Protein AF-A0A9X8YMU0-F1 (afdb_monomer_lite)

InterPro domains:
  IPR015939 Fumarate reductase/succinate dehydrogenase flavoprotein-like, C-terminal [PF02910] (15-65)
  IPR037099 Fumarate reductase/succinate dehydrogenase flavoprotein-like, C-terminal domain superfamily [SSF46977] (7-65)

pLDDT: mean 72.32, std 12.62, range [47.97, 88.31]

Structure (mmCIF, N/CA/C/O backbone):
data_AF-A0A9X8YMU0-F1
#
_entry.id   AF-A0A9X8YMU0-F1
#
loop_
_atom_site.group_PDB
_atom_site.id
_atom_site.type_symbol
_atom_site.label_atom_id
_atom_site.label_alt_id
_atom_site.label_comp_id
_atom_site.label_asym_id
_atom_site.label_entity_id
_atom_site.label_seq_id
_atom_site.pdbx_PDB_ins_code
_atom_site.Cartn_x
_atom_site.Cartn_y
_atom_site.Cartn_z
_atom_site.occupancy
_atom_si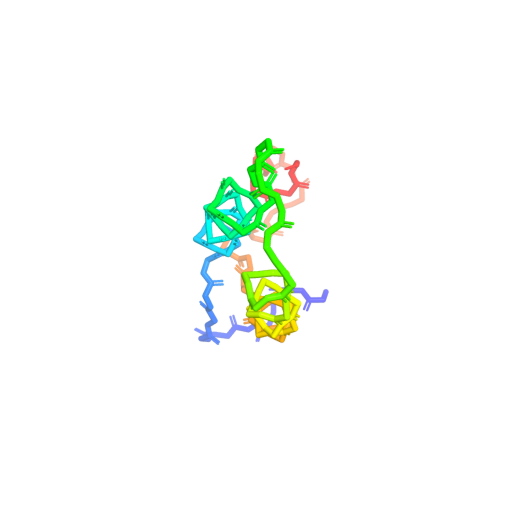te.B_iso_or_equiv
_atom_site.auth_seq_id
_atom_site.auth_comp_id
_atom_site.auth_asym_id
_atom_site.auth_atom_id
_atom_site.pdbx_PDB_model_num
ATOM 1 N N . ARG A 1 1 ? 9.111 -14.981 -13.129 1.00 53.44 1 ARG A N 1
ATOM 2 C CA . ARG A 1 1 ? 7.720 -14.795 -12.642 1.00 53.44 1 ARG A CA 1
ATOM 3 C C . ARG A 1 1 ? 7.083 -13.488 -13.127 1.00 53.44 1 ARG A C 1
ATOM 5 O O . ARG A 1 1 ? 5.876 -13.496 -13.270 1.00 53.44 1 ARG A O 1
ATOM 12 N N . TRP A 1 2 ? 7.845 -12.429 -13.438 1.00 55.56 2 TRP A N 1
ATOM 13 C CA . TRP A 1 2 ? 7.310 -11.153 -13.962 1.00 55.56 2 TRP A CA 1
ATOM 14 C C . TRP A 1 2 ? 7.717 -10.836 -15.422 1.00 55.56 2 TRP A C 1
ATOM 16 O O . TRP A 1 2 ? 7.362 -9.786 -15.935 1.00 55.56 2 TRP A O 1
ATOM 26 N N . ASN A 1 3 ? 8.406 -11.754 -16.119 1.00 48.28 3 ASN A N 1
ATOM 27 C CA . ASN A 1 3 ? 8.882 -11.557 -17.502 1.00 48.28 3 ASN A CA 1
ATOM 28 C C . ASN A 1 3 ? 7.801 -11.726 -18.594 1.00 48.28 3 ASN A C 1
ATOM 30 O O . ASN A 1 3 ? 8.135 -11.679 -19.771 1.00 48.28 3 ASN A O 1
ATOM 34 N N . ASN A 1 4 ? 6.541 -12.007 -18.242 1.00 47.97 4 ASN A N 1
ATOM 35 C CA . ASN A 1 4 ? 5.515 -12.424 -19.215 1.00 47.97 4 ASN A CA 1
ATOM 36 C C . ASN A 1 4 ? 4.181 -11.668 -19.105 1.00 47.97 4 ASN A C 1
ATOM 38 O O . ASN A 1 4 ? 3.223 -12.000 -19.800 1.00 47.97 4 ASN A O 1
ATOM 42 N N . THR A 1 5 ? 4.088 -10.660 -18.241 1.00 50.59 5 THR A N 1
ATOM 43 C CA . THR A 1 5 ? 2.850 -9.896 -18.060 1.00 50.59 5 THR A CA 1
ATOM 44 C C . THR A 1 5 ? 2.873 -8.723 -19.042 1.00 50.59 5 THR A C 1
ATOM 46 O O . THR A 1 5 ? 3.751 -7.884 -18.945 1.00 50.59 5 THR A O 1
ATOM 49 N N . ARG A 1 6 ? 1.969 -8.663 -20.033 1.00 51.34 6 ARG A N 1
ATOM 50 C CA . ARG A 1 6 ? 1.902 -7.555 -21.021 1.00 51.34 6 ARG A CA 1
ATOM 51 C C . ARG A 1 6 ? 1.046 -6.366 -20.561 1.00 51.34 6 ARG A C 1
ATOM 53 O O . ARG A 1 6 ? 1.249 -5.259 -21.045 1.00 51.34 6 ARG A O 1
ATOM 60 N N . SER A 1 7 ? 0.169 -6.571 -19.581 1.00 53.34 7 SER A N 1
ATOM 61 C CA . SER A 1 7 ? -0.599 -5.525 -18.896 1.00 53.34 7 SER A CA 1
ATOM 62 C C . SER A 1 7 ? -0.585 -5.816 -17.403 1.00 53.34 7 SER A C 1
ATOM 64 O O . SER A 1 7 ? -1.023 -6.884 -16.986 1.00 53.34 7 SER A O 1
ATOM 66 N N . GLY A 1 8 ? -0.052 -4.891 -16.616 1.00 59.88 8 GLY A N 1
ATOM 67 C CA . GLY A 1 8 ? 0.042 -4.993 -15.166 1.00 59.88 8 GLY A CA 1
ATOM 68 C C . GLY A 1 8 ? 0.500 -3.659 -14.593 1.00 59.88 8 GLY A C 1
ATOM 69 O O . GLY A 1 8 ? 1.110 -2.868 -15.307 1.00 59.88 8 GLY A O 1
ATOM 70 N N . GLU A 1 9 ? 0.164 -3.401 -13.335 1.00 64.94 9 GLU A N 1
ATOM 71 C CA . GLU A 1 9 ? 0.577 -2.179 -12.648 1.00 64.94 9 GLU A CA 1
ATOM 72 C C . GLU A 1 9 ? 2.075 -2.165 -12.343 1.00 64.94 9 GLU A C 1
ATOM 74 O O . GLU A 1 9 ? 2.686 -3.209 -12.080 1.00 64.94 9 GLU A O 1
ATOM 79 N N . ASP A 1 10 ? 2.639 -0.958 -12.325 1.00 72.38 10 ASP A N 1
ATOM 80 C CA . ASP A 1 10 ? 4.017 -0.727 -11.927 1.00 72.38 10 ASP A CA 1
ATOM 81 C C . ASP A 1 10 ? 4.231 -1.061 -10.441 1.00 72.38 10 ASP A C 1
ATOM 83 O O . ASP A 1 10 ? 3.518 -0.549 -9.567 1.00 72.38 10 ASP A O 1
ATOM 87 N N . PRO A 1 11 ? 5.269 -1.844 -10.096 1.00 72.81 11 PRO A N 1
ATOM 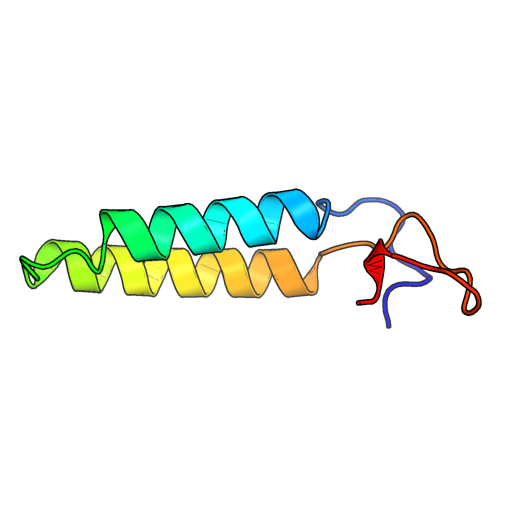88 C CA . PRO A 1 11 ? 5.599 -2.159 -8.708 1.00 72.81 11 PRO A CA 1
ATOM 89 C C . PRO A 1 11 ? 5.905 -0.903 -7.879 1.00 72.81 11 PRO A C 1
ATOM 91 O O . PRO A 1 11 ? 5.699 -0.902 -6.665 1.00 72.81 11 PRO A O 1
ATOM 94 N N . VAL A 1 12 ? 6.341 0.188 -8.521 1.00 79.00 12 VAL A N 1
ATOM 95 C CA . VAL A 1 12 ? 6.559 1.492 -7.878 1.00 79.00 12 VAL A CA 1
ATOM 96 C C . VAL A 1 12 ? 5.248 2.087 -7.361 1.00 79.00 12 VAL A C 1
ATOM 98 O O . VAL A 1 12 ? 5.205 2.580 -6.233 1.00 79.00 12 VAL A O 1
ATOM 101 N N . GLU A 1 13 ? 4.171 2.004 -8.140 1.00 81.19 13 GLU A N 1
ATOM 102 C CA . GLU A 1 13 ? 2.856 2.523 -7.750 1.00 81.19 13 GLU A CA 1
ATOM 103 C C . GLU A 1 13 ? 2.254 1.692 -6.613 1.00 81.19 13 GLU A C 1
ATOM 105 O O . GLU A 1 13 ? 1.749 2.239 -5.632 1.00 81.19 13 GLU A O 1
ATOM 110 N N . ILE A 1 14 ? 2.414 0.368 -6.668 1.00 81.94 14 ILE A N 1
ATOM 111 C CA . ILE A 1 14 ? 1.982 -0.543 -5.599 1.00 81.94 14 ILE A CA 1
ATOM 112 C C . ILE A 1 14 ? 2.761 -0.266 -4.306 1.00 81.94 14 ILE A C 1
ATOM 114 O O . ILE A 1 14 ? 2.183 -0.250 -3.218 1.00 81.94 14 ILE A O 1
ATOM 118 N N . ARG A 1 15 ? 4.067 0.013 -4.409 1.00 81.94 15 ARG A N 1
ATOM 119 C CA . ARG A 1 15 ? 4.904 0.379 -3.260 1.00 81.94 15 ARG A CA 1
ATOM 120 C C . ARG A 1 15 ? 4.479 1.710 -2.641 1.00 81.94 15 ARG A C 1
ATOM 122 O O . ARG A 1 15 ? 4.403 1.798 -1.416 1.00 81.94 15 ARG A O 1
ATOM 129 N N . LYS A 1 16 ? 4.170 2.723 -3.458 1.00 85.44 16 LYS A N 1
ATOM 130 C CA . LYS A 1 16 ? 3.624 4.001 -2.971 1.00 85.44 16 LYS A CA 1
ATOM 131 C C . LYS A 1 16 ? 2.281 3.800 -2.270 1.00 85.44 16 LYS A C 1
ATOM 133 O O . LYS A 1 16 ? 2.105 4.304 -1.166 1.00 85.44 16 LYS A O 1
ATOM 138 N N . ALA A 1 17 ? 1.376 3.017 -2.860 1.00 84.56 17 ALA A N 1
ATOM 139 C CA . ALA A 1 17 ? 0.078 2.709 -2.263 1.00 84.56 17 ALA A CA 1
ATOM 140 C C . ALA A 1 17 ? 0.224 1.999 -0.905 1.00 84.56 17 ALA A C 1
ATOM 142 O O . ALA A 1 17 ? -0.441 2.372 0.059 1.00 84.56 17 ALA A O 1
ATOM 143 N N . LEU A 1 18 ? 1.149 1.038 -0.795 1.00 85.56 18 LEU A N 1
ATOM 144 C CA . LEU A 1 18 ? 1.483 0.388 0.475 1.00 85.56 18 LEU A CA 1
ATOM 145 C C . LEU A 1 18 ? 1.998 1.399 1.510 1.00 85.56 18 LEU A C 1
ATOM 147 O O . LEU A 1 18 ? 1.550 1.380 2.654 1.00 85.56 18 LEU A O 1
ATOM 151 N N . GLN A 1 19 ? 2.914 2.289 1.118 1.00 86.19 19 GLN A N 1
ATOM 152 C CA . GLN A 1 19 ? 3.441 3.328 2.008 1.00 86.19 19 GLN A CA 1
ATOM 153 C C . GLN A 1 19 ? 2.339 4.261 2.518 1.00 86.19 19 GLN A C 1
ATOM 155 O O . GLN A 1 19 ? 2.270 4.502 3.723 1.00 86.19 19 GLN A O 1
ATOM 160 N N . SER A 1 20 ? 1.456 4.736 1.637 1.00 86.12 20 SER A N 1
ATOM 161 C CA . SER A 1 20 ? 0.324 5.583 2.025 1.00 86.12 20 SER A CA 1
ATOM 162 C C . SER A 1 20 ? -0.667 4.845 2.921 1.00 86.12 20 SER A C 1
ATOM 164 O O . SER A 1 20 ? -1.086 5.400 3.932 1.00 86.12 20 SER A O 1
ATOM 166 N N . 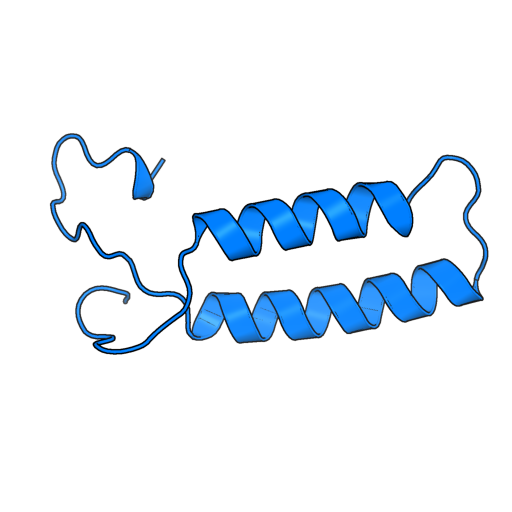CYS A 1 21 ? -0.993 3.584 2.618 1.00 85.25 21 CYS A N 1
ATOM 167 C CA . CYS A 1 21 ? -1.865 2.760 3.458 1.00 85.25 21 CYS A CA 1
ATOM 168 C C . CYS A 1 21 ? -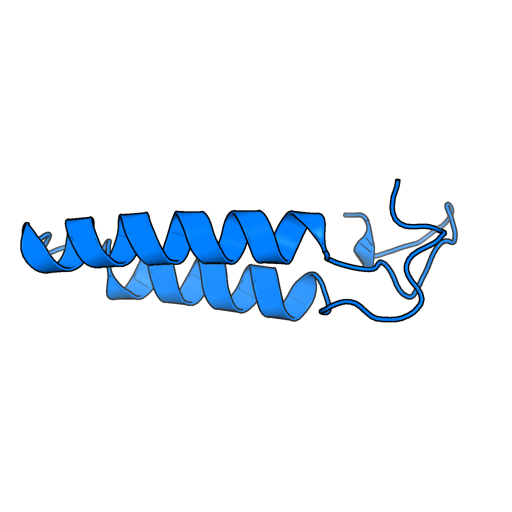1.271 2.569 4.863 1.00 85.25 21 CYS A C 1
ATOM 170 O O . CYS A 1 21 ? -1.987 2.674 5.857 1.00 85.25 21 CYS A O 1
ATOM 172 N N . MET A 1 22 ? 0.041 2.339 4.971 1.00 83.75 22 MET A N 1
ATOM 173 C CA . MET A 1 22 ? 0.722 2.228 6.265 1.00 83.75 22 MET A CA 1
ATOM 174 C C . MET A 1 22 ? 0.734 3.562 7.023 1.00 83.75 22 MET A C 1
ATOM 176 O O . MET A 1 22 ? 0.468 3.579 8.219 1.00 83.75 22 MET A O 1
ATOM 180 N N . GLN A 1 23 ? 0.987 4.688 6.350 1.00 82.88 23 GLN A N 1
ATOM 181 C CA . GLN A 1 23 ? 0.975 6.006 6.997 1.00 82.88 23 GLN A CA 1
ATOM 182 C C . GLN A 1 23 ? -0.423 6.448 7.450 1.00 82.88 23 GLN A C 1
ATOM 184 O O . GLN A 1 23 ? -0.551 7.007 8.538 1.00 82.88 23 GLN A O 1
ATOM 189 N N . HIS A 1 24 ? -1.461 6.206 6.646 1.00 80.06 24 HIS A N 1
ATOM 190 C CA . HIS A 1 24 ? -2.825 6.635 6.961 1.00 80.06 24 HIS A CA 1
ATOM 191 C C . HIS A 1 24 ? -3.517 5.714 7.969 1.00 80.06 24 HIS A C 1
ATOM 193 O O . HIS A 1 24 ? -4.103 6.204 8.930 1.00 80.06 24 HIS A O 1
ATOM 199 N N . ASN A 1 25 ? -3.430 4.394 7.784 1.00 74.81 25 ASN A N 1
ATOM 200 C CA . ASN A 1 25 ? -4.187 3.439 8.599 1.00 74.81 25 ASN A CA 1
ATOM 201 C C . ASN A 1 25 ? -3.422 2.964 9.850 1.00 74.81 25 ASN A C 1
ATOM 203 O O . ASN A 1 25 ? -4.041 2.499 10.806 1.00 74.81 25 ASN A O 1
ATOM 207 N N . PHE A 1 26 ? -2.089 3.102 9.883 1.00 73.38 26 PHE A N 1
ATOM 208 C CA . PHE A 1 26 ? -1.240 2.741 11.031 1.00 73.38 26 PHE A CA 1
ATOM 209 C C . PHE A 1 26 ? -0.504 3.950 11.619 1.00 73.38 26 PHE A C 1
ATOM 211 O O . PHE A 1 26 ? 0.672 3.871 11.983 1.00 73.38 26 PHE A O 1
ATOM 218 N N . SER A 1 27 ? -1.215 5.067 11.748 1.00 69.81 27 SER A N 1
ATOM 219 C CA . SER A 1 27 ? -0.723 6.236 12.475 1.00 69.81 27 SER A CA 1
ATOM 220 C C . SER A 1 27 ? -0.603 5.960 13.987 1.00 69.81 27 SER A C 1
ATOM 222 O O . SER A 1 27 ? -0.961 4.891 14.492 1.00 69.81 27 SER A O 1
ATOM 224 N N . VAL A 1 28 ? -0.074 6.936 14.730 1.00 75.50 28 VAL A N 1
ATOM 225 C CA . VAL A 1 28 ? 0.112 6.873 16.194 1.00 75.50 28 VAL A CA 1
ATOM 226 C C . VAL A 1 28 ? -1.220 6.616 16.916 1.00 75.50 28 VAL A C 1
ATOM 228 O O . VAL A 1 28 ? -1.245 5.962 17.957 1.00 75.50 28 VAL A O 1
ATOM 231 N N . PHE A 1 29 ? -2.330 7.054 16.319 1.00 71.88 29 PHE A N 1
ATOM 232 C CA . PHE A 1 29 ? -3.686 6.763 16.770 1.00 71.88 29 PHE A CA 1
ATOM 233 C C . PHE A 1 29 ? -4.280 5.642 15.920 1.00 71.88 29 PHE A C 1
ATOM 235 O O . PHE A 1 29 ? -4.535 5.816 14.730 1.00 71.88 29 PHE A O 1
ATOM 242 N N . ARG A 1 30 ? -4.479 4.475 16.535 1.00 71.62 30 ARG A N 1
ATOM 243 C CA . ARG A 1 30 ? -5.058 3.302 15.875 1.00 71.62 30 ARG A CA 1
ATOM 244 C C . ARG A 1 30 ? -6.506 3.144 16.315 1.00 71.62 30 ARG A C 1
ATOM 246 O O . ARG A 1 30 ? -6.773 2.568 17.367 1.00 71.62 30 ARG A O 1
ATOM 253 N N . GLU A 1 31 ? -7.432 3.655 15.513 1.00 80.69 31 GLU A N 1
ATOM 254 C CA . GLU A 1 31 ? -8.853 3.329 15.647 1.00 80.69 31 GLU A CA 1
ATOM 255 C C . GLU A 1 31 ? -9.140 1.963 15.010 1.00 80.69 31 GLU A C 1
ATOM 257 O O . GLU A 1 31 ? -8.578 1.615 13.969 1.00 80.69 31 GLU A O 1
ATOM 262 N N . GLY A 1 32 ? -10.015 1.170 15.638 1.00 80.19 32 GLY A N 1
ATOM 263 C CA . GLY A 1 32 ? -10.355 -0.176 15.158 1.00 80.19 32 GLY A CA 1
ATOM 264 C C . GLY A 1 32 ? -10.904 -0.189 13.726 1.00 80.19 32 GLY A C 1
ATOM 265 O O . GLY A 1 32 ? -10.566 -1.084 12.954 1.00 80.19 32 GLY A O 1
ATOM 266 N N . ASP A 1 33 ? -11.672 0.838 13.353 1.00 82.44 33 ASP A N 1
ATOM 267 C CA . ASP A 1 33 ? -12.243 0.995 12.009 1.00 82.44 33 ASP A CA 1
ATOM 268 C C . ASP A 1 33 ? -11.160 1.286 10.951 1.00 82.44 33 ASP A C 1
ATOM 270 O O . ASP A 1 33 ? -11.119 0.660 9.890 1.00 82.44 33 ASP A O 1
ATOM 274 N N . ALA A 1 34 ? -10.198 2.156 11.284 1.00 80.81 34 ALA A N 1
ATOM 275 C CA . ALA A 1 34 ? -9.058 2.473 10.422 1.00 80.81 34 ALA A CA 1
ATOM 276 C C . ALA A 1 34 ? -8.143 1.255 10.209 1.00 80.81 34 ALA A C 1
ATOM 278 O O . ALA A 1 34 ? -7.701 0.993 9.090 1.00 80.81 34 ALA A O 1
ATOM 279 N N . MET A 1 35 ? -7.905 0.454 11.256 1.00 81.00 35 MET A N 1
ATOM 280 C CA . MET A 1 35 ? -7.136 -0.789 11.121 1.00 81.00 35 MET A CA 1
ATOM 281 C C . MET A 1 35 ? -7.853 -1.832 10.259 1.00 81.00 35 MET A C 1
ATOM 283 O O . MET A 1 35 ? -7.191 -2.508 9.470 1.00 81.00 35 MET A O 1
ATOM 287 N N . ALA A 1 36 ? -9.177 -1.967 10.381 1.00 85.56 36 ALA A N 1
ATOM 288 C CA . ALA A 1 36 ? -9.956 -2.881 9.546 1.00 85.56 36 ALA A CA 1
ATOM 289 C C . ALA A 1 36 ? -9.864 -2.492 8.060 1.00 85.56 36 ALA A C 1
ATOM 291 O O . ALA A 1 36 ? -9.526 -3.339 7.228 1.00 85.56 36 ALA A O 1
ATOM 292 N N . LYS A 1 37 ? -10.036 -1.199 7.747 1.00 84.75 37 LYS A N 1
ATOM 293 C CA . LYS A 1 37 ? -9.832 -0.653 6.395 1.00 84.75 37 LYS A CA 1
ATOM 294 C C . LYS A 1 37 ? -8.415 -0.871 5.877 1.00 84.75 37 LYS A C 1
ATOM 296 O O . LYS A 1 37 ? -8.246 -1.358 4.762 1.00 84.75 37 LYS A O 1
ATOM 301 N N . GLY A 1 38 ? -7.397 -0.593 6.692 1.00 86.19 38 GLY A N 1
ATOM 302 C CA . GLY A 1 38 ? -6.002 -0.813 6.311 1.00 86.19 38 GLY A CA 1
ATOM 303 C C . GLY A 1 38 ? -5.691 -2.275 5.986 1.00 86.19 38 GLY A C 1
ATOM 304 O O . GLY A 1 38 ? -4.914 -2.555 5.076 1.00 86.19 38 GLY A O 1
ATOM 305 N N . LEU A 1 39 ? -6.329 -3.220 6.683 1.00 85.44 39 LEU A N 1
ATOM 306 C CA . LEU A 1 39 ? -6.215 -4.657 6.417 1.00 85.44 39 LEU A CA 1
ATOM 307 C C . LEU A 1 39 ? -6.861 -5.069 5.087 1.00 85.44 39 LEU A C 1
ATOM 309 O O . LEU A 1 39 ? -6.307 -5.916 4.379 1.00 85.44 39 LEU A O 1
ATOM 313 N N . GLU A 1 40 ? -8.011 -4.492 4.738 1.00 88.31 40 GLU A N 1
ATOM 314 C CA . GLU A 1 40 ? -8.637 -4.694 3.427 1.00 88.31 40 GLU A CA 1
ATOM 315 C C . GLU A 1 40 ? -7.792 -4.093 2.301 1.00 88.31 40 GLU A C 1
ATOM 317 O O . GLU A 1 40 ? -7.502 -4.786 1.323 1.00 88.31 40 GLU A O 1
ATOM 322 N N . GLU A 1 41 ? -7.308 -2.860 2.466 1.00 85.62 41 GLU A N 1
ATOM 323 C CA . GLU A 1 41 ? -6.407 -2.223 1.502 1.00 85.62 41 GLU A CA 1
ATOM 324 C C . GLU A 1 41 ? -5.129 -3.046 1.295 1.00 85.62 41 GLU A C 1
ATOM 326 O O . GLU A 1 41 ? -4.735 -3.298 0.157 1.00 85.62 41 GLU A O 1
ATOM 331 N N . LEU A 1 42 ? -4.524 -3.571 2.366 1.00 86.25 42 LEU A N 1
ATOM 332 C CA . LEU A 1 42 ? -3.369 -4.472 2.281 1.00 86.25 42 LEU A CA 1
ATOM 333 C C . LEU A 1 42 ? -3.662 -5.737 1.465 1.00 86.25 42 LEU A C 1
ATOM 335 O O . LEU A 1 42 ? -2.802 -6.186 0.701 1.00 86.25 42 LEU A O 1
ATOM 339 N N . LYS A 1 43 ? -4.864 -6.318 1.584 1.00 87.00 43 LYS A N 1
ATOM 340 C CA . LYS A 1 43 ? -5.266 -7.475 0.764 1.00 87.00 43 LYS A CA 1
ATOM 341 C C . LYS A 1 43 ? -5.380 -7.101 -0.712 1.00 87.00 43 LYS A C 1
ATOM 343 O O . LYS A 1 43 ? -4.894 -7.859 -1.551 1.00 87.00 43 LYS A O 1
ATOM 348 N N . VAL A 1 44 ? -5.963 -5.944 -1.022 1.00 86.25 44 VAL A N 1
ATOM 349 C CA . VAL A 1 44 ? -6.082 -5.439 -2.398 1.00 86.25 44 VAL A CA 1
ATOM 350 C C . VAL A 1 44 ? -4.703 -5.153 -2.990 1.00 86.25 44 VAL A C 1
ATOM 352 O O . VAL A 1 44 ? -4.400 -5.612 -4.088 1.00 86.25 44 VAL A O 1
ATOM 355 N N . ILE A 1 45 ? -3.826 -4.473 -2.247 1.00 85.44 45 ILE A N 1
ATOM 356 C CA . ILE A 1 45 ? -2.441 -4.191 -2.653 1.00 85.44 45 ILE A CA 1
ATOM 357 C C . ILE A 1 45 ? -1.678 -5.499 -2.895 1.00 85.44 45 ILE A C 1
ATOM 359 O O . ILE A 1 45 ? -0.921 -5.602 -3.857 1.00 85.44 45 ILE A O 1
ATOM 363 N N . ARG A 1 46 ? -1.915 -6.537 -2.082 1.00 82.25 46 ARG A N 1
ATOM 364 C CA . ARG A 1 46 ? -1.312 -7.862 -2.285 1.00 82.25 46 ARG A CA 1
ATOM 365 C C . ARG A 1 46 ? -1.780 -8.536 -3.576 1.00 82.25 46 ARG A C 1
ATOM 367 O O . ARG A 1 46 ? -0.968 -9.162 -4.252 1.00 82.25 46 ARG A O 1
ATOM 374 N N . GLU A 1 47 ? -3.061 -8.433 -3.918 1.00 83.31 47 GLU A N 1
ATOM 375 C CA . GLU A 1 47 ? -3.586 -8.940 -5.194 1.00 83.31 47 GLU A CA 1
ATOM 376 C C . GLU A 1 47 ? -3.040 -8.129 -6.381 1.00 83.31 47 GLU A C 1
ATOM 378 O O . GLU A 1 47 ? -2.616 -8.716 -7.376 1.00 83.31 47 GLU A O 1
ATOM 383 N N . ARG A 1 48 ? -2.930 -6.800 -6.246 1.00 80.88 48 ARG A N 1
ATOM 384 C CA . ARG A 1 48 ? -2.280 -5.928 -7.242 1.00 80.88 48 ARG A CA 1
ATOM 385 C C . ARG A 1 48 ? -0.816 -6.312 -7.450 1.00 80.88 48 ARG A C 1
ATOM 387 O O . ARG A 1 48 ? -0.387 -6.445 -8.589 1.00 80.88 48 ARG A O 1
ATOM 394 N N . LEU A 1 49 ? -0.080 -6.613 -6.375 1.00 76.62 49 LEU A N 1
ATOM 395 C CA . LEU A 1 49 ? 1.311 -7.080 -6.439 1.00 76.62 49 LEU A CA 1
ATOM 396 C C . LEU A 1 49 ? 1.455 -8.398 -7.216 1.00 76.62 49 LEU A C 1
ATOM 398 O O . LEU A 1 49 ? 2.447 -8.596 -7.912 1.00 76.62 49 LEU A O 1
ATOM 402 N N . LYS A 1 50 ? 0.475 -9.308 -7.134 1.00 73.88 50 LYS A N 1
ATOM 403 C CA . LYS A 1 50 ? 0.495 -10.544 -7.939 1.00 73.88 50 LYS A CA 1
ATOM 404 C C . LYS A 1 50 ? 0.350 -10.272 -9.435 1.00 73.88 50 LYS A C 1
ATOM 406 O O . LYS A 1 50 ? 0.909 -11.026 -10.228 1.00 73.88 50 LYS A O 1
ATOM 411 N N . ASN A 1 51 ? -0.375 -9.215 -9.793 1.00 71.19 51 ASN A N 1
ATOM 412 C CA . ASN A 1 51 ? -0.571 -8.766 -11.171 1.00 71.19 51 ASN A CA 1
ATOM 413 C C . ASN A 1 51 ? 0.471 -7.723 -11.615 1.00 71.19 51 ASN A C 1
ATOM 415 O O . ASN A 1 51 ? 0.404 -7.242 -12.746 1.00 71.19 51 ASN A O 1
ATOM 419 N N . ALA A 1 52 ? 1.426 -7.373 -10.747 1.00 69.31 52 ALA A N 1
ATOM 420 C CA . ALA A 1 52 ? 2.471 -6.411 -11.055 1.00 69.31 52 ALA A CA 1
ATOM 421 C C . ALA A 1 52 ? 3.398 -6.936 -12.153 1.00 69.31 52 ALA A C 1
ATOM 423 O O . ALA A 1 52 ? 3.737 -8.126 -12.212 1.00 69.31 52 ALA A O 1
ATOM 424 N N . ARG A 1 53 ? 3.827 -6.023 -13.019 1.00 67.81 53 ARG A N 1
ATOM 425 C CA . ARG A 1 53 ? 4.742 -6.300 -14.124 1.00 67.81 53 ARG A CA 1
ATOM 426 C C . ARG A 1 53 ? 6.067 -5.588 -13.869 1.00 67.81 53 ARG A C 1
ATOM 428 O O . ARG A 1 53 ? 6.076 -4.429 -13.485 1.00 67.81 53 ARG A O 1
ATOM 435 N N . LEU A 1 54 ? 7.184 -6.263 -14.133 1.00 64.00 54 LEU A N 1
ATOM 436 C CA . LEU A 1 54 ? 8.473 -5.588 -14.308 1.00 64.00 54 LEU A CA 1
ATOM 437 C C . LEU A 1 54 ? 8.591 -5.189 -15.777 1.00 64.00 54 LEU A C 1
ATOM 439 O O . LEU A 1 54 ? 8.525 -6.059 -16.649 1.00 64.00 54 LEU A O 1
ATOM 443 N N . ASP A 1 55 ? 8.706 -3.890 -16.044 1.00 60.12 55 ASP A N 1
ATOM 444 C CA . ASP A 1 55 ? 8.898 -3.404 -17.410 1.00 60.12 55 ASP A CA 1
ATOM 445 C C . ASP A 1 55 ? 10.331 -3.677 -17.879 1.00 60.12 55 ASP A C 1
ATOM 447 O O . ASP A 1 55 ? 10.540 -4.155 -18.994 1.00 60.12 55 ASP A O 1
ATOM 451 N N . ASP A 1 56 ? 11.303 -3.533 -16.973 1.00 57.97 56 ASP A N 1
ATOM 452 C CA . ASP A 1 56 ? 12.668 -3.979 -17.201 1.00 57.97 56 ASP A CA 1
ATOM 453 C C . ASP A 1 56 ? 12.853 -5.421 -16.696 1.00 57.97 56 ASP A C 1
ATOM 455 O O . ASP A 1 56 ? 12.772 -5.711 -15.500 1.00 57.97 56 ASP A O 1
ATOM 459 N N . THR A 1 57 ? 13.075 -6.366 -17.611 1.00 61.81 57 THR A N 1
ATOM 460 C CA . THR A 1 57 ? 13.367 -7.771 -17.267 1.00 61.81 57 THR A CA 1
ATOM 461 C C . THR A 1 57 ? 14.860 -8.086 -17.236 1.00 61.81 57 THR A C 1
ATOM 463 O O . THR A 1 57 ? 15.220 -9.246 -16.998 1.00 61.81 57 THR A O 1
ATOM 466 N N . SER A 1 58 ? 15.730 -7.100 -17.491 1.00 57.91 58 SER A N 1
ATOM 467 C CA . SER A 1 58 ? 17.175 -7.319 -17.505 1.00 57.91 58 SER A CA 1
ATOM 468 C C . SER A 1 58 ? 17.651 -7.716 -16.116 1.00 57.91 58 SER A C 1
ATOM 470 O O . SER A 1 58 ? 17.139 -7.268 -15.087 1.00 57.91 58 SER A O 1
ATOM 472 N N . SER A 1 59 ? 18.598 -8.649 -16.089 1.00 59.09 59 SER A N 1
ATOM 473 C CA . SER A 1 59 ? 19.127 -9.201 -14.838 1.00 59.09 59 SER A CA 1
ATOM 474 C C . SER A 1 59 ? 20.297 -8.379 -14.292 1.00 59.09 59 SER A C 1
ATOM 476 O O . SER A 1 59 ? 20.598 -8.480 -13.108 1.00 59.09 59 SER A O 1
ATOM 478 N N . GLU A 1 60 ? 20.923 -7.554 -15.133 1.00 54.09 60 GLU A N 1
ATOM 479 C CA . GLU A 1 60 ? 22.074 -6.717 -14.797 1.00 54.09 60 GLU A CA 1
ATOM 480 C C . GLU A 1 60 ? 21.633 -5.254 -14.629 1.00 54.09 60 GLU A C 1
ATOM 482 O O . GLU A 1 60 ? 20.902 -4.730 -15.464 1.00 54.09 60 GLU A O 1
ATOM 487 N N . PHE A 1 61 ? 22.048 -4.610 -13.530 1.00 53.56 61 PHE A N 1
ATOM 488 C CA . PHE A 1 61 ? 21.764 -3.200 -13.192 1.00 53.56 61 PHE A CA 1
ATOM 489 C C . PHE A 1 61 ? 20.284 -2.778 -13.168 1.00 53.56 61 PHE A C 1
ATOM 491 O O . PHE A 1 61 ? 19.954 -1.608 -13.350 1.00 53.56 61 PHE A O 1
ATOM 498 N N . ASN A 1 62 ? 19.376 -3.707 -12.883 1.00 53.50 62 ASN A N 1
ATOM 499 C CA . ASN A 1 62 ? 17.955 -3.399 -12.822 1.00 53.50 62 ASN A CA 1
ATOM 500 C C . ASN A 1 62 ? 17.552 -2.860 -11.439 1.00 53.50 62 ASN A C 1
ATOM 502 O O . ASN A 1 62 ? 17.313 -3.616 -10.496 1.00 53.50 62 ASN A O 1
ATOM 506 N N . THR A 1 63 ? 17.457 -1.536 -11.323 1.00 61.91 63 THR A N 1
ATOM 507 C CA . THR A 1 63 ? 16.997 -0.835 -10.111 1.00 61.91 63 THR A CA 1
ATOM 508 C C . THR A 1 63 ? 15.541 -1.123 -9.759 1.00 61.91 63 THR A C 1
ATOM 510 O O . THR A 1 63 ? 15.150 -0.904 -8.617 1.00 61.91 63 THR A O 1
ATOM 513 N N . GLN A 1 64 ? 14.740 -1.654 -10.688 1.00 55.16 64 GLN A N 1
ATOM 514 C CA . GLN A 1 64 ? 13.372 -2.088 -10.397 1.00 55.16 64 GLN A CA 1
ATOM 515 C C . GLN A 1 64 ? 13.321 -3.452 -9.681 1.00 55.16 64 GLN A C 1
ATOM 517 O O . GLN A 1 64 ? 12.258 -3.844 -9.199 1.00 55.16 64 GLN A O 1
ATOM 522 N N . ARG A 1 65 ? 14.448 -4.178 -9.600 1.00 55.31 65 ARG A N 1
ATOM 523 C CA . ARG A 1 65 ? 14.582 -5.453 -8.871 1.00 55.31 65 ARG A CA 1
ATOM 524 C C . ARG A 1 65 ? 15.183 -5.329 -7.462 1.00 55.31 65 ARG A C 1
ATOM 526 O O . ARG A 1 65 ? 15.226 -6.349 -6.775 1.00 55.31 65 ARG A O 1
ATOM 533 N N . ILE A 1 66 ? 15.670 -4.148 -7.066 1.00 56.12 66 ILE A N 1
ATOM 534 C CA . ILE A 1 66 ? 16.289 -3.887 -5.749 1.00 56.12 66 ILE A C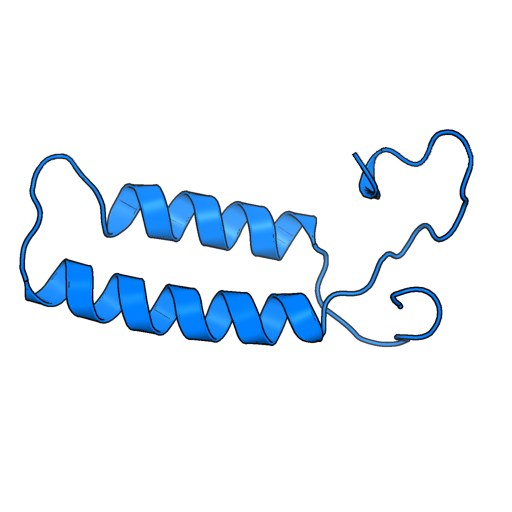A 1
ATOM 535 C C . ILE A 1 66 ? 15.223 -3.552 -4.701 1.00 56.12 66 ILE A C 1
ATOM 537 O O . ILE A 1 66 ? 14.301 -2.764 -5.014 1.00 56.12 66 ILE A O 1
#

Secondary structure (DSSP, 8-state):
--TT-SS---HHHHHHHHHHHHHHHTSSS--HHHHHHHHHHHHHHHHHHHT---S---SSS-GGG-

Radius of gyration: 14.55 Å; chains: 1; bounding box: 34×22×38 Å

Foldseek 3Di:
DQPPQPDADAVVVLVVLLVVLCPQLVPPDHDPVSVVVSVVSVVVSVVSVVRHHDPDPDPPPDPSVD

Organism: Serratia marcescens (NCBI:txid615)

Sequence (66 aa):
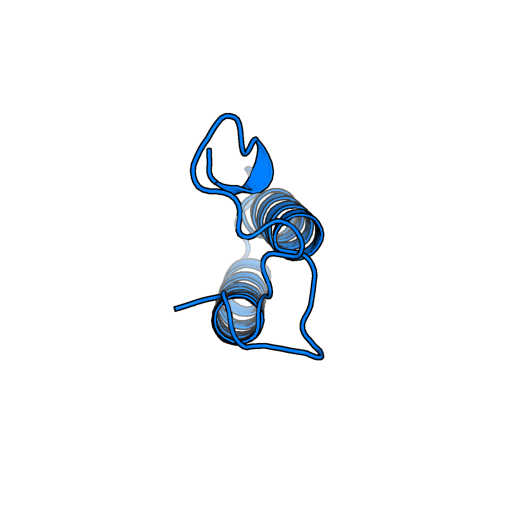RWNNTRSGEDPVEIRKALQSCMQHNFSVFREGDAMAKGLEELKVIRERLKNARLDDTSSEFNTQRI